Protein AF-A0A9P3PBW0-F1 (afdb_monomer)

Solvent-accessible surface area (backbone atoms only — not comparable to full-atom values): 7165 Å² total; per-residue (Å²): 115,58,67,66,55,51,49,57,53,52,76,69,56,64,91,83,45,61,68,57,53,51,57,49,44,46,74,71,41,95,65,64,71,90,65,72,52,76,68,51,55,61,53,50,49,53,50,44,19,49,75,74,48,80,30,18,45,98,83,71,45,74,63,82,80,50,73,66,56,50,51,51,51,50,50,50,53,50,53,35,51,52,49,52,50,51,53,54,50,50,48,44,76,76,36,52,67,55,54,55,50,52,39,47,53,50,50,24,61,76,66,75,45,85,84,76,78,81,82,127

Structure (mmCIF, N/CA/C/O backbone):
data_AF-A0A9P3PBW0-F1
#
_entry.id   AF-A0A9P3PBW0-F1
#
loop_
_atom_site.group_PDB
_atom_site.id
_atom_site.type_symbol
_atom_site.label_atom_id
_atom_site.label_alt_id
_atom_site.label_comp_id
_atom_site.label_asym_id
_atom_site.label_entity_id
_atom_site.label_seq_id
_atom_site.pdbx_PDB_ins_code
_atom_site.Cartn_x
_atom_site.Cartn_y
_atom_site.Cartn_z
_atom_site.occupancy
_atom_site.B_iso_or_equiv
_atom_site.auth_seq_id
_atom_site.auth_comp_id
_atom_site.auth_asym_id
_atom_site.auth_atom_id
_atom_site.pdbx_PDB_model_num
ATOM 1 N N . MET A 1 1 ? 8.828 3.992 -23.340 1.00 48.25 1 MET A N 1
ATOM 2 C CA . MET A 1 1 ? 7.461 4.596 -23.366 1.00 48.25 1 MET A CA 1
ATOM 3 C C . MET A 1 1 ? 6.611 4.308 -22.108 1.00 48.25 1 MET A C 1
ATOM 5 O O . MET A 1 1 ? 5.631 5.005 -21.879 1.00 48.25 1 MET A O 1
ATOM 9 N N . PHE A 1 2 ? 6.988 3.357 -21.237 1.00 53.03 2 PHE A N 1
ATOM 10 C CA . PHE A 1 2 ? 6.161 2.928 -20.092 1.00 53.03 2 PHE A CA 1
ATOM 11 C C . PHE A 1 2 ? 6.133 3.884 -18.891 1.00 53.03 2 PHE A C 1
ATOM 13 O O . PHE A 1 2 ? 5.096 4.048 -18.260 1.00 53.03 2 PHE A O 1
ATOM 20 N N . ARG A 1 3 ? 7.245 4.553 -18.566 1.00 48.75 3 ARG A N 1
ATO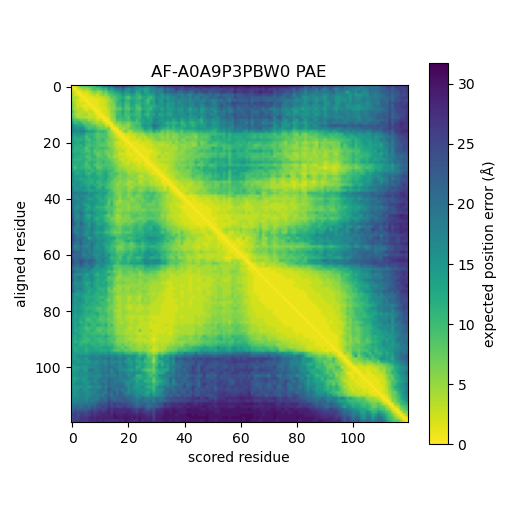M 21 C CA . ARG A 1 3 ? 7.370 5.333 -17.318 1.00 48.75 3 ARG A CA 1
ATOM 22 C C . ARG A 1 3 ? 6.393 6.514 -17.190 1.00 48.75 3 ARG A C 1
ATOM 24 O O . ARG A 1 3 ? 5.864 6.685 -16.097 1.00 48.75 3 ARG A 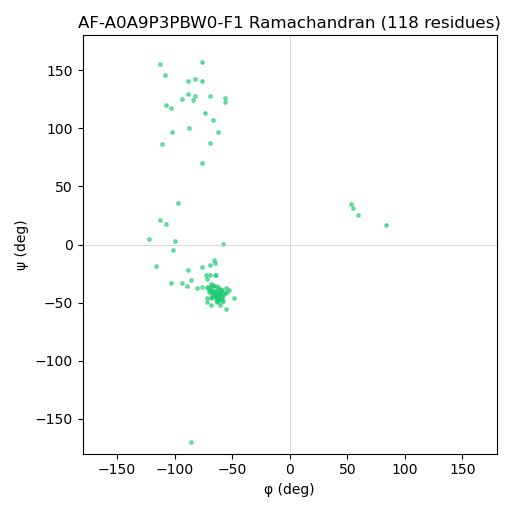O 1
ATOM 31 N N . PRO A 1 4 ? 6.129 7.325 -18.237 1.00 48.06 4 PRO A N 1
ATOM 32 C CA . PRO A 1 4 ? 5.172 8.431 -18.148 1.00 48.06 4 PRO A CA 1
ATOM 33 C C . PRO A 1 4 ? 3.727 7.946 -18.015 1.00 48.06 4 PRO A C 1
ATOM 35 O O . PRO A 1 4 ? 2.978 8.494 -17.215 1.00 48.06 4 PRO A O 1
ATOM 38 N N . ILE A 1 5 ? 3.355 6.890 -18.746 1.00 54.31 5 ILE A N 1
ATOM 39 C CA . ILE A 1 5 ? 2.012 6.295 -18.698 1.00 54.31 5 ILE A CA 1
ATOM 40 C C . ILE A 1 5 ? 1.783 5.639 -17.337 1.00 54.31 5 ILE A C 1
ATOM 42 O O . ILE A 1 5 ? 0.767 5.887 -16.699 1.00 54.31 5 ILE A O 1
ATOM 46 N N . ALA A 1 6 ? 2.763 4.879 -16.852 1.00 54.16 6 ALA A N 1
ATOM 47 C CA . ALA A 1 6 ? 2.718 4.226 -15.553 1.00 54.16 6 ALA A CA 1
ATOM 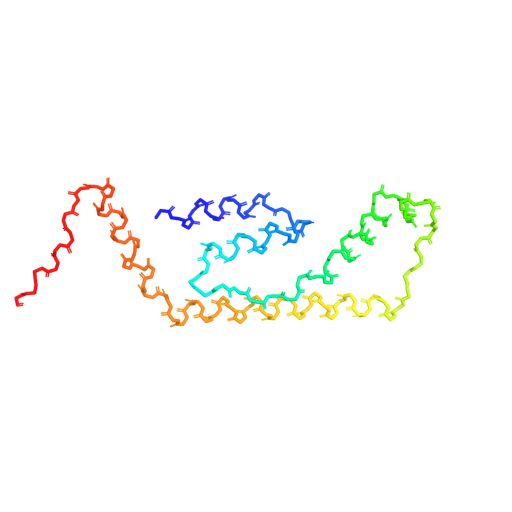48 C C . ALA A 1 6 ? 2.708 5.258 -14.406 1.00 54.16 6 ALA A C 1
ATOM 50 O O . ALA A 1 6 ? 1.898 5.149 -13.492 1.00 54.16 6 ALA A O 1
ATOM 51 N N . ARG A 1 7 ? 3.499 6.342 -14.503 1.00 50.44 7 ARG A N 1
ATOM 52 C CA . ARG A 1 7 ? 3.435 7.487 -13.571 1.00 50.44 7 ARG A CA 1
ATOM 53 C C . ARG A 1 7 ? 2.078 8.184 -13.580 1.00 50.44 7 ARG A C 1
ATOM 55 O O . ARG A 1 7 ? 1.579 8.489 -12.508 1.00 50.44 7 ARG A O 1
ATOM 62 N N . ASN A 1 8 ? 1.493 8.424 -14.752 1.00 51.78 8 ASN A N 1
ATOM 63 C CA . ASN A 1 8 ? 0.180 9.063 -14.889 1.00 51.78 8 ASN A CA 1
ATOM 64 C C . ASN A 1 8 ? -0.944 8.148 -14.364 1.00 51.78 8 ASN A C 1
ATOM 66 O O . ASN A 1 8 ? -1.895 8.602 -13.736 1.00 51.78 8 ASN A O 1
ATOM 70 N N . TYR A 1 9 ? -0.808 6.836 -14.554 1.00 59.41 9 TYR A N 1
ATOM 71 C CA . TYR A 1 9 ? -1.731 5.847 -14.005 1.00 59.41 9 TYR A CA 1
ATOM 72 C C . TYR A 1 9 ? -1.630 5.777 -12.471 1.00 59.41 9 TYR A C 1
ATOM 74 O O . TYR A 1 9 ? -2.650 5.875 -11.794 1.00 59.41 9 TYR A O 1
ATOM 82 N N . VAL A 1 10 ? -0.414 5.729 -11.910 1.00 53.47 10 VAL A N 1
ATOM 83 C CA . VAL A 1 10 ? -0.167 5.735 -10.453 1.00 53.47 10 VAL A CA 1
ATOM 84 C C . VAL A 1 10 ? -0.564 7.048 -9.796 1.00 53.47 10 VAL A C 1
ATOM 86 O O . VAL A 1 10 ? -1.158 7.025 -8.727 1.00 53.47 10 VAL A O 1
ATOM 89 N N . SER A 1 11 ? -0.302 8.198 -10.421 1.00 50.50 11 SER A N 1
ATOM 90 C CA . SER A 1 11 ? -0.683 9.499 -9.855 1.00 50.50 11 SER A CA 1
ATOM 91 C C . SER A 1 11 ? -2.199 9.676 -9.748 1.00 50.50 11 SER A C 1
ATOM 93 O O . SER A 1 11 ? -2.665 10.582 -9.064 1.00 50.50 11 SER A O 1
ATOM 95 N N . ARG A 1 12 ? -2.972 8.830 -10.440 1.00 54.06 12 ARG A N 1
ATOM 96 C CA . ARG A 1 12 ? -4.438 8.777 -10.386 1.00 54.06 12 ARG A CA 1
ATOM 97 C C . ARG A 1 12 ? -4.950 7.630 -9.510 1.00 54.06 12 ARG A C 1
ATOM 99 O O . ARG A 1 12 ? -6.158 7.531 -9.305 1.00 54.06 12 ARG A O 1
ATOM 106 N N . MET A 1 13 ? -4.063 6.778 -8.990 1.00 59.78 13 MET A N 1
ATOM 107 C CA . MET A 1 13 ? -4.424 5.732 -8.042 1.00 59.78 13 MET A CA 1
ATOM 108 C C . MET A 1 13 ? -4.510 6.294 -6.637 1.00 59.78 13 MET A C 1
ATOM 110 O O . MET A 1 13 ? -3.572 6.882 -6.106 1.00 59.78 13 MET A O 1
ATOM 114 N N . THR A 1 14 ? -5.635 6.032 -5.998 1.00 56.59 14 THR A N 1
ATOM 115 C CA . THR A 1 14 ? -5.767 6.207 -4.566 1.00 56.59 14 THR A CA 1
ATOM 116 C C . THR A 1 14 ? -5.350 4.920 -3.852 1.00 56.59 14 THR A C 1
ATOM 118 O O . THR A 1 14 ? -5.669 3.815 -4.295 1.00 56.59 14 THR A O 1
ATOM 121 N N . PHE A 1 15 ? -4.655 5.048 -2.715 1.00 55.12 15 PHE A N 1
ATOM 122 C CA . PHE A 1 15 ? -4.162 3.938 -1.872 1.00 55.12 15 PHE A CA 1
ATOM 123 C C . PHE A 1 15 ? -5.259 2.980 -1.353 1.00 55.12 15 PHE A C 1
ATOM 125 O O . PHE A 1 15 ? -4.975 2.037 -0.622 1.00 55.12 15 PHE A O 1
ATOM 132 N N . HIS A 1 16 ? -6.521 3.216 -1.710 1.00 56.06 16 HIS A N 1
ATOM 133 C CA . HIS A 1 16 ? -7.691 2.492 -1.227 1.00 56.06 16 HIS A CA 1
ATOM 134 C C . HIS A 1 16 ? -7.844 1.105 -1.867 1.00 56.06 16 HIS A C 1
ATOM 136 O O . HIS A 1 16 ? -8.547 0.263 -1.319 1.00 56.06 16 HIS A O 1
ATOM 142 N N . ASN A 1 17 ? -7.204 0.844 -3.014 1.00 66.31 17 ASN A N 1
ATOM 143 C CA . ASN A 1 17 ? -7.329 -0.439 -3.702 1.00 66.31 17 ASN A CA 1
ATOM 144 C C . ASN A 1 17 ? -6.025 -1.241 -3.653 1.00 66.31 17 ASN A C 1
ATOM 146 O O . ASN A 1 17 ? -5.199 -1.213 -4.564 1.00 66.31 17 ASN A O 1
ATOM 150 N N . VAL A 1 18 ? -5.886 -1.998 -2.568 1.00 67.00 18 VAL A N 1
ATOM 151 C CA . VAL A 1 18 ? -4.767 -2.908 -2.297 1.00 67.00 18 VAL A CA 1
ATOM 152 C C . VAL A 1 18 ? -4.514 -3.885 -3.458 1.00 67.00 18 VAL A C 1
ATOM 154 O O . VAL A 1 18 ? -3.363 -4.109 -3.827 1.00 67.00 18 VAL A O 1
ATOM 157 N N . LYS A 1 19 ? -5.573 -4.406 -4.099 1.00 67.56 19 LYS A N 1
ATOM 158 C CA . LYS A 1 19 ? -5.454 -5.310 -5.263 1.00 67.56 19 LYS A CA 1
ATOM 159 C C . LYS A 1 19 ? -4.871 -4.605 -6.484 1.00 67.56 19 LYS A C 1
ATOM 161 O O . LYS A 1 19 ? -4.150 -5.205 -7.276 1.00 67.56 19 LYS A O 1
ATOM 166 N N . THR A 1 20 ? -5.196 -3.329 -6.651 1.00 68.81 20 THR A N 1
ATOM 167 C CA . THR A 1 20 ? -4.680 -2.520 -7.753 1.00 68.81 20 THR A CA 1
ATOM 168 C C . THR A 1 20 ? -3.197 -2.204 -7.567 1.00 68.81 20 THR A C 1
ATOM 170 O O . THR A 1 20 ? -2.456 -2.243 -8.546 1.00 68.81 20 THR A O 1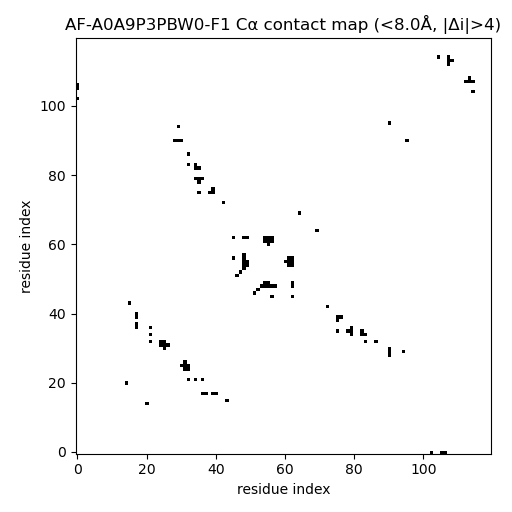
ATOM 173 N N . ILE A 1 21 ? -2.754 -1.961 -6.329 1.00 71.19 21 ILE A N 1
ATOM 174 C CA . IL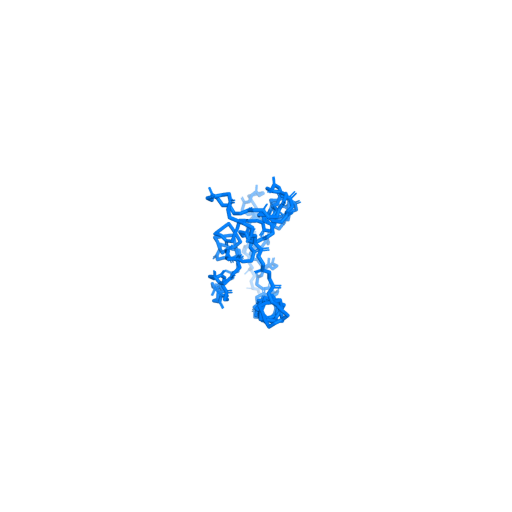E A 1 21 ? -1.333 -1.778 -6.000 1.00 71.19 21 ILE A CA 1
ATOM 175 C C . ILE A 1 21 ? -0.546 -3.041 -6.370 1.00 71.19 21 ILE A C 1
ATOM 177 O O . ILE A 1 21 ? 0.418 -2.950 -7.126 1.00 71.19 21 ILE A O 1
ATOM 181 N N . GLU A 1 22 ? -0.991 -4.214 -5.913 1.00 72.44 22 GLU A N 1
ATOM 182 C CA . GLU A 1 22 ? -0.345 -5.497 -6.228 1.00 72.44 22 GLU A CA 1
ATOM 183 C C . GLU A 1 22 ? -0.235 -5.709 -7.738 1.00 72.44 22 GLU A C 1
ATOM 185 O O . GLU A 1 22 ? 0.858 -5.836 -8.284 1.00 72.44 22 GLU A O 1
ATOM 190 N N . ARG A 1 23 ? -1.373 -5.640 -8.436 1.00 70.94 23 ARG A N 1
ATOM 191 C CA . ARG A 1 23 ? -1.444 -5.888 -9.876 1.00 70.94 23 ARG A CA 1
ATOM 192 C C . ARG A 1 23 ? -0.564 -4.933 -10.678 1.00 70.94 23 ARG A C 1
ATOM 194 O O . ARG A 1 23 ? 0.038 -5.350 -11.664 1.00 70.94 23 ARG A O 1
ATOM 201 N N . TYR A 1 24 ? -0.505 -3.663 -10.285 1.00 71.69 24 TYR A N 1
ATOM 202 C CA . TYR A 1 24 ? 0.329 -2.680 -10.961 1.00 71.69 24 TYR A CA 1
ATOM 203 C C . TYR A 1 24 ? 1.818 -2.973 -10.754 1.00 71.69 24 TYR A C 1
ATOM 205 O O . TYR A 1 24 ? 2.562 -3.062 -11.729 1.00 71.69 24 TYR A O 1
ATOM 213 N N . TYR A 1 25 ? 2.266 -3.154 -9.510 1.00 71.44 25 TYR A N 1
ATOM 214 C CA . TYR A 1 25 ? 3.692 -3.339 -9.246 1.00 71.44 25 TYR A CA 1
ATOM 215 C C . TYR A 1 25 ? 4.210 -4.702 -9.715 1.00 71.44 25 TYR A C 1
ATOM 217 O O . TYR A 1 25 ? 5.343 -4.767 -10.181 1.00 71.44 25 TYR A O 1
ATOM 225 N N . SER A 1 26 ? 3.380 -5.749 -9.724 1.00 72.62 26 SER A N 1
ATOM 226 C CA . SER A 1 26 ? 3.718 -7.023 -10.376 1.00 72.62 26 SER A CA 1
ATOM 227 C C . SER A 1 26 ? 3.875 -6.910 -11.894 1.00 72.62 26 SER A C 1
ATOM 229 O O . SER A 1 26 ? 4.574 -7.725 -12.481 1.00 72.62 26 SER A O 1
ATOM 231 N N . ALA A 1 27 ? 3.227 -5.934 -12.538 1.00 69.31 27 ALA A N 1
ATOM 232 C CA . ALA A 1 27 ? 3.345 -5.715 -13.980 1.00 69.31 27 ALA A CA 1
ATOM 233 C C . ALA A 1 27 ? 4.506 -4.781 -14.358 1.00 69.31 27 ALA A C 1
ATOM 235 O O . ALA A 1 27 ? 4.940 -4.782 -15.506 1.00 69.31 27 ALA A O 1
ATOM 236 N N . VAL A 1 28 ? 4.967 -3.942 -13.425 1.00 68.69 28 VAL A N 1
ATOM 237 C CA . VAL A 1 28 ? 5.978 -2.910 -13.699 1.00 68.69 28 VAL A CA 1
ATOM 238 C C . VAL A 1 28 ? 7.363 -3.299 -13.196 1.00 68.69 28 VAL A C 1
ATOM 240 O O . VAL A 1 28 ? 8.339 -2.894 -13.821 1.00 68.69 28 VAL A O 1
ATOM 243 N N . LEU A 1 29 ? 7.479 -4.037 -12.091 1.00 74.75 29 LEU A N 1
ATOM 244 C CA . LEU A 1 29 ? 8.769 -4.503 -11.578 1.00 74.75 29 LEU A CA 1
ATOM 245 C C . LEU A 1 29 ? 9.221 -5.765 -12.317 1.00 74.75 29 LEU A C 1
ATOM 247 O O . LEU A 1 29 ? 8.398 -6.624 -12.624 1.00 74.75 29 LEU A O 1
ATOM 251 N N . HIS A 1 30 ? 10.526 -5.882 -12.572 1.00 79.69 30 HIS A N 1
ATOM 252 C CA . HIS A 1 30 ? 11.095 -7.077 -13.207 1.00 79.69 30 HIS A CA 1
ATOM 253 C C . HIS A 1 30 ? 10.971 -8.299 -12.297 1.00 79.69 30 HIS A C 1
ATOM 255 O O . HIS A 1 30 ? 10.714 -9.408 -12.762 1.00 79.69 30 HIS A O 1
ATOM 261 N N . THR A 1 31 ? 11.108 -8.083 -10.990 1.00 77.75 31 THR A N 1
ATOM 262 C CA . THR A 1 31 ? 10.836 -9.098 -9.975 1.00 77.75 31 THR A CA 1
ATOM 263 C C . THR A 1 31 ? 9.481 -8.802 -9.335 1.00 77.75 31 THR A C 1
ATOM 265 O O . THR A 1 31 ? 9.340 -7.754 -8.694 1.00 77.75 31 THR A O 1
ATOM 268 N N . PRO A 1 32 ? 8.485 -9.700 -9.455 1.00 75.81 32 PRO A N 1
ATOM 269 C CA . PRO A 1 32 ? 7.199 -9.524 -8.795 1.00 75.81 32 PRO A CA 1
ATOM 270 C C . PRO A 1 32 ? 7.383 -9.357 -7.278 1.00 75.81 32 PRO A C 1
ATOM 272 O O . PRO A 1 32 ? 7.968 -10.231 -6.631 1.00 75.81 32 PRO A O 1
ATOM 275 N N . PRO A 1 33 ? 6.909 -8.249 -6.684 1.00 75.75 33 PRO A N 1
ATOM 276 C CA . PRO A 1 33 ? 7.114 -7.990 -5.269 1.00 75.75 33 PRO A CA 1
ATOM 277 C C . PRO A 1 33 ? 6.186 -8.851 -4.405 1.00 75.75 33 PRO A C 1
ATOM 279 O O . PRO A 1 33 ? 5.003 -9.001 -4.705 1.00 75.75 33 PRO A O 1
ATOM 282 N N . ILE A 1 34 ? 6.699 -9.353 -3.280 1.00 81.56 34 ILE A N 1
ATOM 283 C CA . ILE A 1 34 ? 5.894 -10.023 -2.250 1.00 81.56 34 ILE A CA 1
ATOM 284 C C . ILE A 1 34 ? 5.690 -9.037 -1.101 1.00 81.56 34 ILE A C 1
ATOM 286 O O . ILE A 1 34 ? 6.561 -8.870 -0.248 1.00 81.56 34 ILE A O 1
ATOM 290 N N . TRP A 1 35 ? 4.548 -8.353 -1.089 1.00 85.00 35 TRP A N 1
ATOM 291 C CA . TRP A 1 35 ? 4.235 -7.333 -0.086 1.00 85.00 35 TRP A CA 1
ATOM 292 C C . TRP A 1 35 ? 3.164 -7.805 0.909 1.00 85.00 35 TRP A C 1
ATOM 294 O O . TRP A 1 35 ? 2.228 -8.512 0.523 1.00 85.00 35 TRP A O 1
ATOM 304 N N . PRO A 1 36 ? 3.240 -7.397 2.192 1.00 81.06 36 PRO A N 1
ATOM 305 C CA . PRO A 1 36 ? 2.252 -7.748 3.210 1.00 81.06 36 PRO A CA 1
ATOM 306 C C . PRO A 1 36 ? 0.974 -6.909 3.038 1.00 81.06 36 PRO A C 1
ATOM 308 O O . PRO A 1 36 ? 0.665 -6.027 3.832 1.00 81.06 36 PRO A O 1
ATOM 311 N N . LEU A 1 37 ? 0.220 -7.183 1.975 1.00 77.94 37 LEU A N 1
ATOM 312 C CA . LEU A 1 37 ? -0.922 -6.374 1.543 1.00 77.94 37 LEU A CA 1
ATOM 313 C C . LEU A 1 37 ? -2.238 -6.738 2.240 1.00 77.94 37 LEU A C 1
ATOM 315 O O . LEU A 1 37 ? -3.075 -5.868 2.475 1.00 77.94 37 LEU A O 1
ATOM 319 N N . LYS A 1 38 ? -2.417 -8.010 2.624 1.00 77.44 38 LYS A N 1
ATOM 320 C CA . LYS A 1 38 ? -3.638 -8.497 3.300 1.00 77.44 38 LYS A CA 1
ATOM 321 C C . LYS A 1 38 ? -4.078 -7.621 4.484 1.00 77.44 38 LYS A C 1
ATOM 323 O O . LYS A 1 38 ? -5.259 -7.284 4.537 1.00 77.44 38 LYS A O 1
ATOM 328 N N . PRO A 1 39 ? -3.189 -7.198 5.401 1.00 74.88 39 PRO A N 1
ATOM 329 C CA . PRO A 1 39 ? -3.595 -6.424 6.569 1.00 74.88 39 PRO A CA 1
ATOM 330 C C . PRO A 1 39 ? -4.079 -5.001 6.258 1.00 74.88 39 PRO A C 1
ATOM 332 O O . PRO A 1 39 ? -4.746 -4.400 7.093 1.00 74.88 39 PRO A O 1
ATOM 335 N N . LEU A 1 40 ? -3.772 -4.461 5.075 1.00 76.25 40 LEU A N 1
ATOM 336 C CA . LEU A 1 40 ? -4.182 -3.109 4.683 1.00 76.25 40 LEU A CA 1
ATOM 337 C C . LEU A 1 40 ? -5.675 -3.013 4.381 1.00 76.25 40 LEU A C 1
ATOM 339 O O . LEU A 1 40 ? -6.242 -1.938 4.533 1.00 76.25 40 LEU A O 1
ATOM 343 N N . SER A 1 41 ? -6.308 -4.121 3.981 1.00 75.06 41 SER A N 1
ATOM 344 C CA . SER A 1 41 ? -7.761 -4.175 3.766 1.00 75.06 41 SER A CA 1
ATOM 345 C C . SER A 1 41 ? -8.522 -3.813 5.044 1.00 75.06 41 SER A C 1
ATOM 347 O O . SER A 1 41 ? -9.309 -2.879 5.041 1.00 75.06 41 SER A O 1
ATOM 349 N N . ILE A 1 42 ? -8.147 -4.428 6.167 1.00 79.94 42 ILE A N 1
ATOM 350 C CA . ILE A 1 42 ? -8.736 -4.168 7.488 1.00 79.94 42 ILE A CA 1
ATOM 351 C C . ILE A 1 42 ? -8.546 -2.702 7.908 1.00 79.94 42 ILE A C 1
ATOM 353 O O . ILE A 1 42 ? -9.454 -2.082 8.453 1.00 79.94 42 ILE A O 1
ATOM 357 N N . ILE A 1 43 ? -7.369 -2.123 7.644 1.00 82.44 43 ILE A N 1
ATOM 358 C CA . ILE A 1 43 ? -7.085 -0.713 7.958 1.00 82.44 43 ILE A CA 1
ATOM 359 C C . ILE A 1 43 ? -7.921 0.221 7.068 1.00 82.44 43 ILE A C 1
ATOM 361 O O . ILE A 1 43 ? -8.412 1.248 7.539 1.00 82.44 43 ILE A O 1
ATOM 365 N N . ALA A 1 44 ? -8.096 -0.129 5.791 1.00 80.50 44 ALA A N 1
ATOM 366 C CA . ALA A 1 44 ? -8.934 0.620 4.863 1.00 80.50 44 ALA A CA 1
ATOM 367 C C . ALA A 1 44 ? -10.410 0.590 5.285 1.00 80.50 44 ALA A C 1
ATOM 369 O O . ALA A 1 44 ? -11.058 1.637 5.239 1.00 80.50 44 ALA A O 1
ATOM 370 N N . ASP A 1 45 ? -10.897 -0.553 5.768 1.00 81.44 45 ASP A N 1
ATOM 371 C CA . ASP A 1 45 ? -12.251 -0.701 6.305 1.00 81.44 45 ASP A CA 1
ATOM 372 C C . ASP A 1 45 ? -12.439 0.183 7.544 1.00 81.44 45 ASP A C 1
ATOM 374 O O . ASP A 1 45 ? -13.361 0.991 7.591 1.00 81.44 45 ASP A O 1
ATOM 378 N N . TRP A 1 46 ? -11.496 0.157 8.496 1.00 85.06 46 TRP A N 1
ATOM 379 C CA . TRP A 1 46 ? -11.563 1.014 9.690 1.00 85.06 46 TRP A CA 1
ATOM 380 C C . TRP A 1 46 ? -11.542 2.502 9.347 1.00 85.06 46 TRP A C 1
ATOM 382 O O . TRP A 1 46 ? -12.287 3.283 9.936 1.00 85.06 46 TRP A O 1
ATOM 392 N N . ARG A 1 47 ? -10.708 2.916 8.383 1.00 82.94 47 ARG A N 1
ATOM 393 C CA . ARG A 1 47 ? -10.729 4.292 7.872 1.00 82.94 47 ARG A CA 1
ATOM 394 C C . ARG A 1 47 ? -12.107 4.623 7.303 1.00 82.94 47 ARG A C 1
ATOM 396 O O . ARG A 1 47 ? -12.600 5.719 7.543 1.00 82.94 47 ARG A O 1
ATOM 403 N N . ASN A 1 48 ? -12.693 3.725 6.518 1.00 82.88 48 ASN A N 1
ATOM 404 C CA . ASN A 1 48 ? -13.981 3.958 5.878 1.00 82.88 48 ASN A CA 1
ATOM 405 C C . ASN A 1 48 ? -15.100 4.121 6.916 1.00 82.88 48 ASN A C 1
ATOM 407 O O . ASN A 1 48 ? -15.867 5.078 6.844 1.00 82.88 48 ASN A O 1
ATOM 411 N N . ASP A 1 49 ? -15.112 3.259 7.927 1.00 84.31 49 ASP A N 1
ATOM 412 C CA . ASP A 1 49 ? -16.053 3.322 9.043 1.00 84.31 49 ASP A CA 1
ATOM 413 C C . ASP A 1 49 ? -15.918 4.647 9.813 1.00 84.31 49 ASP A C 1
ATOM 415 O O . ASP A 1 49 ? -16.894 5.362 10.043 1.00 84.31 49 ASP A O 1
ATOM 419 N N . LEU A 1 50 ? -14.687 5.053 10.133 1.00 82.31 50 LEU A N 1
ATOM 420 C CA . LEU A 1 50 ? -14.422 6.285 10.880 1.00 82.31 50 LEU A CA 1
ATOM 421 C C . LEU A 1 50 ? -14.696 7.570 10.087 1.00 82.31 50 LEU A C 1
ATOM 423 O O . LEU A 1 50 ? -15.203 8.536 10.649 1.00 82.31 50 LEU A O 1
ATOM 427 N N . VAL A 1 51 ? -14.338 7.608 8.802 1.00 82.44 51 VAL A N 1
ATOM 428 C CA . VAL A 1 51 ? -14.361 8.839 7.990 1.00 82.44 51 VAL A CA 1
ATOM 429 C C . VAL A 1 51 ? -15.669 9.002 7.222 1.00 82.44 51 VAL A C 1
ATOM 431 O O . VAL A 1 51 ? -16.105 10.126 6.986 1.00 82.44 51 VAL A O 1
ATOM 434 N N . HIS A 1 52 ? -16.285 7.898 6.802 1.00 81.81 52 HIS A N 1
ATOM 435 C CA . HIS A 1 52 ? -17.421 7.917 5.881 1.00 81.81 52 HIS A CA 1
ATOM 436 C C . HIS A 1 52 ? -18.712 7.366 6.496 1.00 81.81 52 HIS A C 1
ATOM 438 O O . HIS A 1 52 ? -19.786 7.690 5.997 1.00 81.81 52 HIS A O 1
ATOM 444 N N . ARG A 1 53 ? -18.633 6.604 7.596 1.00 79.38 53 ARG A N 1
ATOM 445 C CA . ARG A 1 53 ? -19.802 6.101 8.340 1.00 79.38 53 ARG A CA 1
ATOM 446 C C . ARG A 1 53 ? -19.933 6.713 9.741 1.00 79.38 53 ARG A C 1
ATOM 448 O O . ARG A 1 53 ? -20.583 6.142 10.601 1.00 79.38 53 ARG A O 1
ATOM 455 N N . ASN A 1 54 ? -19.324 7.871 10.009 1.00 85.50 54 ASN A N 1
ATOM 456 C CA . ASN A 1 54 ? -19.390 8.544 11.319 1.00 85.50 54 ASN A CA 1
ATOM 457 C C . ASN A 1 54 ? -18.954 7.666 12.512 1.00 85.50 54 ASN A C 1
ATOM 459 O O . ASN A 1 54 ? -19.454 7.827 13.624 1.00 85.50 54 ASN A O 1
ATOM 463 N N . GLY A 1 55 ? -18.018 6.740 12.295 1.00 82.06 55 GLY A N 1
ATOM 464 C CA . GLY A 1 55 ? -17.492 5.874 13.346 1.00 82.06 55 GLY A CA 1
ATOM 465 C C . GLY A 1 55 ? -18.322 4.629 13.641 1.00 82.06 55 GLY A C 1
ATOM 466 O O . GLY A 1 55 ? -18.101 4.018 14.685 1.00 82.06 55 GLY A O 1
ATOM 467 N N . VAL A 1 56 ? -19.230 4.225 12.749 1.00 86.00 56 VAL A N 1
ATOM 468 C CA . VAL A 1 56 ? -19.905 2.917 12.818 1.00 86.00 56 VAL A CA 1
ATOM 469 C C . VAL A 1 56 ? -19.483 2.019 11.659 1.00 86.00 56 VAL A C 1
ATOM 471 O O . VAL A 1 56 ? -19.033 2.507 10.625 1.00 86.00 56 VAL A O 1
ATOM 474 N N . ASP A 1 57 ? -19.580 0.705 11.834 1.00 84.88 57 ASP A N 1
ATOM 475 C CA . ASP A 1 57 ? -19.271 -0.252 10.772 1.00 84.88 57 ASP A CA 1
ATOM 476 C C . ASP A 1 57 ? -20.458 -0.534 9.840 1.00 84.88 57 ASP A C 1
ATOM 478 O O . ASP A 1 57 ? -21.467 0.170 9.837 1.00 84.88 57 ASP A O 1
ATOM 482 N N . GLU A 1 58 ? -20.325 -1.544 8.979 1.00 83.94 58 GLU A N 1
ATOM 483 C CA . GLU A 1 58 ? -21.366 -1.906 8.014 1.00 83.94 58 GLU A CA 1
ATOM 484 C C . GLU A 1 58 ? -22.673 -2.430 8.618 1.00 83.94 58 GLU A C 1
ATOM 486 O O . GLU A 1 58 ? -23.679 -2.467 7.913 1.00 83.94 58 GLU A O 1
ATOM 491 N N . HIS A 1 59 ? -22.667 -2.771 9.907 1.00 88.19 59 HIS A N 1
ATOM 492 C CA . HIS A 1 59 ? -23.825 -3.244 10.659 1.00 88.19 59 HIS A CA 1
ATOM 493 C C . HIS A 1 59 ? -24.335 -2.185 11.655 1.00 88.19 59 HIS A C 1
ATOM 495 O O . HIS A 1 59 ? -25.050 -2.531 12.595 1.00 88.19 59 HIS A O 1
ATOM 501 N N . ASP A 1 60 ? -23.943 -0.916 11.476 1.00 84.56 60 ASP A N 1
ATOM 502 C CA . ASP A 1 60 ? -24.240 0.211 12.371 1.00 84.56 60 ASP A CA 1
ATOM 503 C C . ASP A 1 60 ? -23.715 0.026 13.810 1.00 84.56 60 ASP A C 1
ATOM 505 O O . ASP A 1 60 ? -24.213 0.632 14.764 1.00 84.56 60 ASP A O 1
ATOM 509 N N . VAL A 1 61 ? -22.666 -0.785 13.991 1.00 87.06 61 VAL A N 1
ATOM 510 C CA . VAL A 1 61 ? -22.030 -0.979 15.300 1.00 87.06 61 VAL A CA 1
ATOM 511 C C . VAL A 1 61 ? -20.930 0.068 15.505 1.00 87.06 61 VAL A C 1
ATOM 513 O O . VAL A 1 61 ? -20.055 0.203 14.645 1.00 87.06 61 VAL A O 1
ATOM 516 N N . PRO A 1 62 ? -20.908 0.798 16.641 1.00 87.38 62 PRO A N 1
ATOM 517 C CA . PRO A 1 62 ? -19.843 1.747 16.944 1.00 87.38 62 PRO A CA 1
ATOM 518 C C . PRO A 1 62 ? -18.463 1.092 16.915 1.00 87.38 62 PRO A C 1
ATOM 520 O O . PRO A 1 62 ? -18.192 0.115 17.620 1.00 87.38 62 PRO A O 1
ATOM 523 N N . ARG A 1 63 ? -17.558 1.664 16.125 1.00 84.69 63 ARG A N 1
ATOM 524 C CA . ARG A 1 63 ? -16.201 1.160 15.964 1.00 84.69 63 ARG A CA 1
ATOM 525 C C . ARG A 1 63 ? -15.282 1.748 17.028 1.00 84.69 63 ARG A C 1
ATOM 527 O O . ARG A 1 63 ? -14.787 2.866 16.907 1.00 84.69 63 ARG A O 1
ATOM 534 N N . GLY A 1 64 ? -15.014 0.961 18.067 1.00 82.44 64 GLY A N 1
ATOM 535 C CA . GLY A 1 64 ? -13.954 1.241 19.034 1.00 82.44 64 GLY A CA 1
ATOM 536 C C . GLY A 1 64 ? -12.600 0.735 18.533 1.00 82.44 64 GLY A C 1
ATOM 537 O O . GLY A 1 64 ? -12.459 -0.452 18.247 1.00 82.44 64 GLY A O 1
ATOM 538 N N . ILE A 1 65 ? -11.598 1.615 18.452 1.00 84.19 65 ILE A N 1
ATOM 539 C CA . ILE A 1 65 ? -10.205 1.233 18.171 1.00 84.19 65 ILE A CA 1
ATOM 540 C C . ILE A 1 65 ? -9.388 1.382 19.451 1.00 84.19 65 ILE A C 1
ATOM 542 O O . ILE A 1 65 ? -9.277 2.474 20.006 1.00 84.19 65 ILE A O 1
ATOM 546 N N . SER A 1 66 ? -8.791 0.287 19.916 1.00 88.25 66 SER A N 1
ATOM 547 C CA . SER A 1 66 ? -7.869 0.315 21.050 1.00 88.25 66 SER A CA 1
ATOM 548 C C . SER A 1 66 ? -6.497 0.866 20.649 1.00 88.25 66 SER A C 1
ATOM 550 O O . SER A 1 66 ? -6.078 0.777 19.493 1.00 88.25 66 SER A O 1
ATOM 552 N N . ALA A 1 67 ? -5.737 1.374 21.623 1.00 88.81 67 ALA A N 1
ATOM 553 C CA . ALA A 1 67 ? -4.364 1.832 21.389 1.00 88.81 67 ALA A CA 1
ATOM 554 C C . ALA A 1 67 ? -3.475 0.734 20.771 1.00 88.81 67 ALA A C 1
ATOM 556 O O . ALA A 1 67 ? -2.675 1.008 19.880 1.00 88.81 67 ALA A O 1
ATOM 557 N N . GLN A 1 68 ? -3.664 -0.524 21.181 1.00 89.56 68 GLN A N 1
ATOM 558 C CA . GLN A 1 68 ? -2.931 -1.663 20.627 1.00 89.56 68 GLN A CA 1
ATOM 559 C C . GLN A 1 68 ? -3.313 -1.940 19.166 1.00 89.56 68 GLN A C 1
ATOM 561 O O . GLN A 1 68 ? -2.450 -2.238 18.342 1.00 89.56 68 GLN A O 1
ATOM 566 N N . GLN A 1 69 ? -4.598 -1.826 18.817 1.00 86.06 69 GLN A N 1
ATOM 567 C CA . GLN A 1 69 ? -5.054 -1.967 17.432 1.00 86.06 69 GLN A CA 1
ATOM 568 C C . GLN A 1 69 ? -4.476 -0.867 16.539 1.00 86.06 69 GLN A C 1
ATOM 570 O O . GLN A 1 69 ? -4.015 -1.166 15.437 1.00 86.06 69 GLN A O 1
ATOM 575 N N . LEU A 1 70 ? -4.429 0.375 17.031 1.00 85.75 70 LEU A N 1
ATOM 576 C CA . LEU A 1 70 ? -3.795 1.489 16.328 1.00 85.75 70 LEU A CA 1
ATOM 577 C C . LEU A 1 70 ? -2.291 1.250 16.131 1.00 85.75 70 LEU A C 1
ATOM 579 O O . LEU A 1 70 ? -1.793 1.385 15.017 1.00 85.75 70 LEU A O 1
ATOM 583 N N . GLN A 1 71 ? -1.576 0.842 17.182 1.00 88.69 71 GLN A N 1
ATOM 584 C CA . GLN A 1 71 ? -0.145 0.538 17.102 1.00 88.69 71 GLN A CA 1
ATOM 585 C C . GLN A 1 71 ? 0.140 -0.575 16.085 1.00 88.69 71 GLN A C 1
ATOM 587 O O . GLN A 1 71 ? 1.026 -0.439 15.243 1.00 88.69 71 GLN A O 1
ATOM 592 N N . ASN A 1 72 ? -0.653 -1.647 16.109 1.00 89.50 72 ASN A N 1
ATOM 593 C CA . ASN A 1 72 ? -0.534 -2.743 15.153 1.00 89.50 72 ASN A CA 1
ATOM 594 C C . ASN A 1 72 ? -0.813 -2.289 13.715 1.00 89.50 72 ASN A C 1
ATOM 596 O O . ASN A 1 72 ? -0.145 -2.748 12.789 1.00 89.50 72 ASN A O 1
ATOM 600 N N . ALA A 1 73 ? -1.793 -1.407 13.509 1.00 85.81 73 ALA A N 1
ATOM 601 C CA . ALA A 1 73 ? -2.088 -0.852 12.192 1.00 85.81 73 ALA A CA 1
ATOM 602 C C . ALA A 1 73 ? -0.912 -0.015 11.665 1.00 85.81 73 ALA A C 1
ATOM 604 O O . ALA A 1 73 ? -0.483 -0.217 10.530 1.00 85.81 73 ALA A O 1
ATOM 605 N N . LEU A 1 74 ? -0.346 0.857 12.505 1.00 86.88 74 LEU A N 1
ATOM 606 C CA . LEU A 1 74 ? 0.828 1.660 12.159 1.00 86.88 74 LEU A CA 1
ATOM 607 C C . LEU A 1 74 ? 2.029 0.780 11.808 1.00 86.88 74 LEU A C 1
ATOM 609 O O . LEU A 1 74 ? 2.650 0.998 10.772 1.00 86.88 74 LEU A O 1
ATOM 613 N N . GLN A 1 75 ? 2.310 -0.253 12.607 1.00 89.81 75 GLN A N 1
ATOM 614 C CA . GLN A 1 75 ? 3.410 -1.176 12.328 1.00 89.81 75 GLN A CA 1
ATOM 615 C C . GLN A 1 75 ? 3.242 -1.866 10.969 1.00 89.81 75 GLN A C 1
ATOM 617 O O . GLN A 1 75 ? 4.176 -1.903 10.179 1.00 89.81 75 GLN A O 1
ATOM 622 N N . ARG A 1 76 ? 2.033 -2.340 10.646 1.00 86.75 76 ARG A N 1
ATOM 623 C CA . ARG A 1 76 ? 1.747 -3.002 9.360 1.00 86.75 76 ARG A CA 1
ATOM 624 C C . ARG A 1 76 ? 1.926 -2.067 8.162 1.00 86.75 76 ARG A C 1
ATOM 626 O O . ARG A 1 76 ? 2.367 -2.513 7.106 1.00 86.75 76 ARG A O 1
ATOM 633 N N . VAL A 1 77 ? 1.582 -0.786 8.313 1.00 84.38 77 VAL A N 1
ATOM 634 C CA . VAL A 1 77 ? 1.836 0.232 7.281 1.00 84.38 77 VAL A CA 1
ATOM 635 C C . VAL A 1 77 ? 3.338 0.473 7.127 1.00 84.38 77 VAL A C 1
ATOM 637 O O . VAL A 1 77 ? 3.826 0.513 6.000 1.00 84.38 77 VAL A O 1
ATOM 640 N N . SER A 1 78 ? 4.080 0.570 8.231 1.00 87.19 78 SER A N 1
ATOM 641 C CA . SER A 1 78 ? 5.540 0.705 8.201 1.00 87.19 78 SER A CA 1
ATOM 642 C C . SER A 1 78 ? 6.215 -0.488 7.520 1.00 87.19 78 SER A C 1
ATOM 644 O O . SER A 1 78 ? 7.052 -0.291 6.642 1.00 87.19 78 SER A O 1
ATOM 646 N N . ASP A 1 79 ? 5.803 -1.716 7.846 1.00 89.00 79 ASP A N 1
ATOM 647 C CA . ASP A 1 79 ? 6.344 -2.944 7.249 1.00 89.00 79 ASP A CA 1
ATOM 648 C C . ASP A 1 79 ? 6.112 -2.987 5.730 1.00 89.00 79 ASP A C 1
ATOM 650 O O . ASP A 1 79 ? 6.983 -3.414 4.971 1.00 89.00 79 ASP A O 1
ATOM 654 N N . LEU A 1 80 ? 4.948 -2.513 5.266 1.00 86.12 80 LEU A N 1
ATOM 655 C CA . LEU A 1 80 ? 4.667 -2.380 3.838 1.00 86.12 80 LEU A CA 1
ATOM 656 C C . LEU A 1 80 ? 5.612 -1.380 3.168 1.00 86.12 80 LEU A C 1
ATOM 658 O O . LEU A 1 80 ? 6.147 -1.678 2.101 1.00 86.12 80 LEU A O 1
ATOM 662 N N . ILE A 1 81 ? 5.773 -0.191 3.755 1.00 84.88 81 ILE A N 1
ATOM 663 C CA . ILE A 1 81 ? 6.625 0.868 3.197 1.00 84.88 81 ILE A CA 1
ATOM 664 C C . ILE A 1 81 ? 8.062 0.363 3.078 1.00 84.88 81 ILE A C 1
ATOM 666 O O . ILE A 1 81 ? 8.683 0.538 2.032 1.00 84.88 81 ILE A O 1
ATOM 670 N N . GLU A 1 82 ? 8.561 -0.316 4.109 1.00 89.12 82 GLU A N 1
ATOM 671 C CA . GLU A 1 82 ? 9.900 -0.900 4.1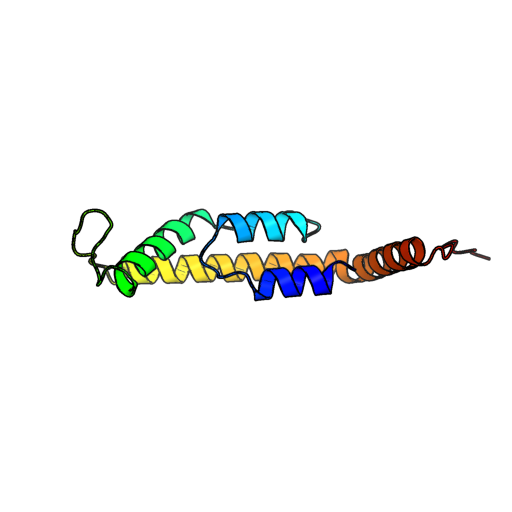31 1.00 89.12 82 GLU A CA 1
ATOM 672 C C . GLU A 1 82 ? 10.063 -1.990 3.058 1.00 89.12 82 GLU A C 1
ATOM 674 O O . GLU A 1 82 ? 11.035 -1.984 2.299 1.00 89.12 82 GLU A O 1
ATOM 679 N N . ALA A 1 83 ? 9.089 -2.898 2.927 1.00 88.19 83 ALA A N 1
ATOM 680 C CA . ALA A 1 83 ? 9.108 -3.931 1.890 1.00 88.19 83 ALA A CA 1
ATOM 681 C C . ALA A 1 83 ? 9.089 -3.324 0.476 1.00 88.19 83 ALA A C 1
ATOM 683 O O . ALA A 1 83 ? 9.864 -3.737 -0.390 1.00 88.19 83 ALA A O 1
ATOM 684 N N . ALA A 1 84 ? 8.251 -2.310 0.249 1.00 85.38 84 ALA A N 1
ATOM 685 C CA . ALA A 1 84 ? 8.176 -1.603 -1.023 1.00 85.38 84 ALA A CA 1
ATOM 686 C C . ALA A 1 84 ? 9.476 -0.853 -1.335 1.00 85.38 84 ALA A C 1
ATOM 688 O O . ALA A 1 84 ? 9.967 -0.924 -2.462 1.00 85.38 84 ALA A O 1
ATOM 689 N N . HIS A 1 85 ? 10.063 -0.182 -0.341 1.00 86.00 85 HIS A N 1
ATOM 690 C CA . HIS A 1 85 ? 11.339 0.511 -0.485 1.00 86.00 85 HIS A CA 1
ATOM 691 C C . HIS A 1 85 ? 12.444 -0.449 -0.935 1.00 86.00 85 HIS A C 1
ATOM 693 O O . HIS A 1 85 ? 13.109 -0.188 -1.937 1.00 86.00 85 HIS A O 1
ATOM 699 N N . ARG A 1 86 ? 12.568 -1.606 -0.275 1.00 87.75 86 ARG A N 1
ATOM 700 C CA . ARG A 1 86 ? 13.550 -2.639 -0.639 1.00 87.75 86 ARG A CA 1
ATOM 701 C C . ARG A 1 86 ? 13.364 -3.149 -2.061 1.00 87.75 86 ARG A C 1
ATOM 703 O O . ARG A 1 86 ? 14.341 -3.213 -2.800 1.00 87.75 86 ARG A O 1
ATOM 710 N N . SER A 1 87 ? 12.129 -3.467 -2.459 1.00 85.31 87 SER A N 1
ATOM 711 C CA . SER A 1 87 ? 11.844 -3.910 -3.829 1.00 85.31 87 SER A CA 1
ATOM 712 C C . SER A 1 87 ? 12.245 -2.853 -4.863 1.00 85.31 87 SER A C 1
ATOM 714 O O . SER A 1 87 ? 12.806 -3.189 -5.901 1.00 85.31 87 SER A O 1
ATOM 716 N N . LEU A 1 88 ? 11.998 -1.571 -4.580 1.00 83.31 88 LEU A N 1
ATOM 717 C CA . LEU A 1 88 ? 12.360 -0.474 -5.480 1.00 83.31 88 LEU A CA 1
ATOM 718 C C . LEU A 1 88 ? 13.874 -0.251 -5.564 1.00 83.31 88 LEU A C 1
ATOM 720 O O . LEU A 1 88 ? 14.373 0.022 -6.653 1.00 83.31 88 LEU A O 1
ATOM 724 N N . CYS A 1 89 ? 14.601 -0.382 -4.454 1.00 85.25 89 CYS A N 1
ATOM 725 C CA . CYS A 1 89 ? 16.063 -0.331 -4.458 1.00 85.25 89 CYS A CA 1
ATOM 726 C C . CYS A 1 89 ? 16.651 -1.481 -5.283 1.00 85.25 89 CYS A C 1
ATOM 728 O O . CYS A 1 8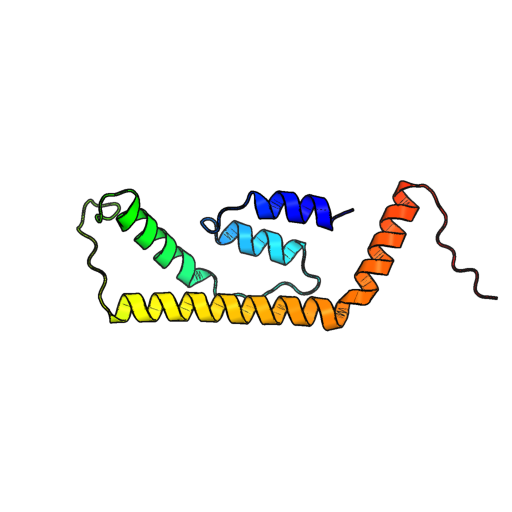9 ? 17.416 -1.228 -6.206 1.00 85.25 89 CYS A O 1
ATOM 730 N N . GLN A 1 90 ? 16.204 -2.718 -5.045 1.00 85.62 90 GLN A N 1
ATOM 731 C CA . GLN A 1 90 ? 16.639 -3.889 -5.817 1.00 85.62 90 GLN A CA 1
ATOM 732 C C . GLN A 1 90 ? 16.374 -3.719 -7.315 1.00 85.62 90 GLN A C 1
ATOM 734 O O . GLN A 1 90 ? 17.223 -4.021 -8.147 1.00 85.62 90 GLN A O 1
ATOM 739 N N . GLU A 1 91 ? 15.205 -3.194 -7.670 1.00 82.88 91 GLU A N 1
ATOM 740 C CA . GLU A 1 91 ? 14.857 -2.919 -9.057 1.00 82.88 91 GLU A CA 1
ATOM 741 C C . GLU A 1 91 ? 15.845 -1.942 -9.727 1.00 82.88 91 GLU A C 1
ATOM 743 O O . GLU A 1 91 ? 16.186 -2.100 -10.901 1.00 82.88 91 GLU A O 1
ATOM 748 N N . VAL A 1 92 ? 16.308 -0.925 -8.996 1.00 82.12 92 VAL A N 1
ATOM 749 C CA . VAL A 1 92 ? 17.311 0.033 -9.485 1.00 82.12 92 VAL A CA 1
ATOM 750 C C . VAL A 1 92 ? 18.687 -0.619 -9.578 1.00 82.12 92 VAL A C 1
ATOM 752 O O . VAL A 1 92 ? 19.340 -0.480 -10.611 1.00 82.12 92 VAL A O 1
ATOM 755 N N . ASP A 1 93 ? 19.095 -1.351 -8.545 1.00 83.31 93 ASP A N 1
ATOM 756 C CA . ASP A 1 93 ? 20.419 -1.967 -8.459 1.00 83.31 93 ASP A CA 1
ATOM 757 C C . ASP A 1 93 ? 20.630 -3.024 -9.553 1.00 83.31 93 ASP A C 1
ATOM 759 O O . ASP A 1 93 ? 21.690 -3.069 -10.178 1.00 83.31 93 ASP A O 1
ATOM 763 N N . TYR A 1 94 ? 19.610 -3.841 -9.835 1.00 80.62 94 TYR A N 1
ATOM 764 C CA . TYR A 1 94 ? 19.702 -4.920 -10.821 1.00 80.62 94 TYR A CA 1
ATOM 765 C C . TYR A 1 94 ? 19.329 -4.487 -12.246 1.00 80.62 94 TYR A C 1
ATOM 767 O O . TYR A 1 94 ? 19.946 -4.954 -13.204 1.00 80.62 94 TYR A O 1
ATOM 775 N N . PHE A 1 95 ? 18.354 -3.586 -12.416 1.00 78.69 95 PHE A N 1
ATOM 776 C CA . PHE A 1 95 ? 17.770 -3.281 -13.734 1.00 78.69 95 PHE A CA 1
ATOM 777 C C . PHE A 1 95 ? 17.868 -1.807 -14.143 1.00 78.69 95 PHE A C 1
ATOM 779 O O . PHE A 1 95 ? 17.361 -1.422 -15.202 1.00 78.69 95 PHE A O 1
ATOM 786 N N . GLY A 1 96 ? 18.535 -0.960 -13.353 1.00 70.56 96 GLY A N 1
ATOM 787 C CA . GLY A 1 96 ? 18.673 0.473 -13.632 1.00 70.56 96 GLY A CA 1
ATOM 788 C C . GLY A 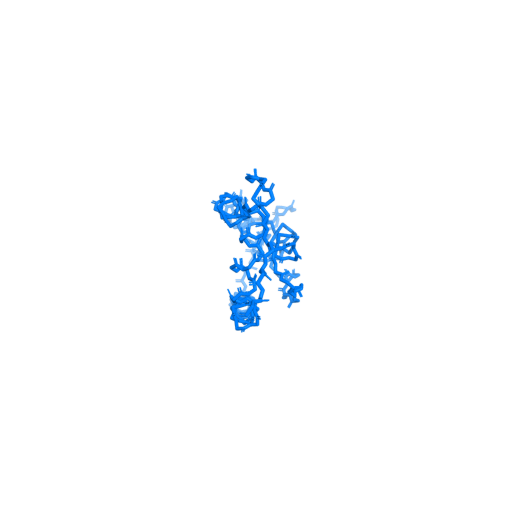1 96 ? 19.252 0.769 -15.020 1.00 70.56 96 GLY A C 1
ATOM 789 O O . GLY A 1 96 ? 18.738 1.631 -15.738 1.00 70.56 96 GLY A O 1
ATOM 790 N N . ASN A 1 97 ? 20.256 -0.007 -15.439 1.00 65.75 97 ASN A N 1
ATOM 791 C CA . ASN A 1 97 ? 20.863 0.107 -16.768 1.00 65.75 97 ASN A CA 1
ATOM 792 C C . ASN A 1 97 ? 20.042 -0.600 -17.861 1.00 65.75 97 ASN A C 1
ATOM 794 O O . ASN A 1 97 ? 19.895 -0.056 -18.954 1.00 65.75 97 ASN A O 1
ATOM 798 N N . TRP A 1 98 ? 19.441 -1.755 -17.559 1.00 59.78 98 TRP A N 1
ATOM 799 C CA . TRP A 1 98 ? 18.644 -2.552 -18.506 1.00 59.78 98 TRP A CA 1
ATOM 800 C C . TRP A 1 98 ? 17.409 -1.808 -19.008 1.00 59.78 98 TRP A C 1
ATOM 802 O O . TRP A 1 98 ? 17.104 -1.838 -20.194 1.00 59.78 98 TRP A O 1
ATOM 812 N N . ARG A 1 99 ? 16.766 -1.014 -18.147 1.00 64.00 99 ARG A N 1
ATOM 813 C CA . ARG A 1 99 ? 15.654 -0.148 -18.560 1.00 64.00 99 ARG A CA 1
ATOM 814 C C . ARG A 1 99 ? 16.046 0.940 -19.547 1.00 64.00 99 ARG A C 1
ATOM 816 O O . ARG A 1 99 ? 15.182 1.445 -20.264 1.00 64.00 99 ARG A O 1
ATOM 823 N N . SER A 1 100 ? 17.304 1.371 -19.549 1.00 63.69 100 SER A N 1
ATOM 824 C CA . SER A 1 100 ? 17.782 2.319 -20.557 1.00 63.69 100 SER A CA 1
ATOM 825 C C . SER A 1 100 ? 17.899 1.635 -21.914 1.00 63.69 100 SER A C 1
ATOM 827 O O . SER A 1 100 ? 17.561 2.251 -22.921 1.00 63.69 100 SER A O 1
ATOM 829 N N . GLU A 1 101 ? 18.304 0.366 -21.930 1.00 61.28 101 GLU A N 1
ATOM 830 C CA . GLU A 1 101 ? 18.384 -0.444 -23.145 1.00 61.28 101 GLU A CA 1
ATOM 831 C C . GLU A 1 101 ? 16.991 -0.819 -23.665 1.00 61.28 101 GLU A C 1
ATOM 833 O O . GLU A 1 101 ? 16.677 -0.488 -24.800 1.00 61.28 101 GLU A O 1
ATOM 838 N N . GLU A 1 102 ? 16.089 -1.331 -22.820 1.00 65.50 102 GLU A N 1
ATOM 839 C CA . GLU A 1 102 ? 14.692 -1.594 -23.210 1.00 65.50 102 GLU A CA 1
ATOM 840 C C . GLU A 1 102 ? 13.998 -0.336 -23.746 1.00 65.50 102 GLU A C 1
ATOM 842 O O . GLU A 1 102 ? 13.260 -0.377 -24.728 1.00 65.50 102 GLU A O 1
ATOM 847 N N . ASN A 1 103 ? 14.212 0.828 -23.115 1.00 65.06 103 ASN A N 1
ATOM 848 C CA . ASN A 1 103 ? 13.632 2.065 -23.632 1.00 65.06 103 ASN A CA 1
ATOM 849 C C . ASN A 1 103 ? 14.260 2.479 -24.967 1.00 65.06 103 ASN A C 1
ATOM 851 O O . ASN A 1 103 ? 13.527 3.031 -25.787 1.00 65.06 103 ASN A O 1
ATOM 855 N N . ARG A 1 104 ? 15.555 2.221 -25.204 1.00 63.12 104 ARG A N 1
ATOM 856 C CA . ARG A 1 104 ? 16.161 2.412 -26.531 1.00 63.12 104 ARG A CA 1
ATOM 857 C C . ARG A 1 104 ? 15.529 1.477 -27.550 1.00 63.12 104 ARG A C 1
ATOM 859 O O . ARG A 1 104 ? 15.107 1.972 -28.584 1.00 63.12 104 ARG A O 1
ATOM 866 N N . GLU A 1 105 ? 15.403 0.188 -27.252 1.00 65.62 105 GLU A N 1
ATOM 867 C CA . GLU A 1 105 ? 14.823 -0.812 -28.157 1.00 65.62 105 GLU A CA 1
ATOM 868 C C . GLU A 1 105 ? 13.358 -0.506 -28.495 1.00 65.62 105 GLU A C 1
ATOM 870 O O . GLU A 1 105 ? 12.964 -0.559 -29.660 1.00 65.62 105 GLU A O 1
ATOM 875 N N . ILE A 1 106 ? 12.554 -0.093 -27.508 1.00 65.56 106 ILE A N 1
ATOM 876 C CA . ILE A 1 106 ? 11.159 0.322 -27.724 1.00 65.56 106 ILE A CA 1
ATOM 877 C C . ILE A 1 106 ? 11.087 1.582 -28.593 1.00 65.56 106 ILE A C 1
ATOM 879 O O . ILE A 1 106 ? 10.249 1.662 -29.488 1.00 65.56 106 ILE A O 1
ATOM 883 N N . ILE A 1 107 ? 11.930 2.587 -28.328 1.00 65.44 107 ILE A N 1
ATOM 884 C CA . ILE A 1 107 ? 11.956 3.830 -29.116 1.00 65.44 107 ILE A CA 1
ATOM 885 C C . ILE A 1 107 ? 12.444 3.548 -30.538 1.00 65.44 107 ILE A C 1
ATOM 887 O O . ILE A 1 107 ? 11.855 4.052 -31.488 1.00 65.44 107 ILE A O 1
ATOM 891 N N . ALA A 1 108 ? 13.471 2.719 -30.696 1.00 64.94 108 ALA A N 1
ATOM 892 C CA . ALA A 1 108 ? 13.995 2.324 -31.990 1.00 64.94 108 ALA A CA 1
ATOM 893 C C . ALA A 1 108 ? 12.964 1.539 -32.808 1.00 64.94 108 ALA A C 1
ATOM 895 O O . ALA A 1 108 ? 12.710 1.894 -33.955 1.00 64.94 108 ALA A O 1
ATOM 896 N N . SER A 1 109 ? 12.275 0.576 -32.191 1.00 67.06 109 SER A N 1
ATOM 897 C CA . SER A 1 109 ? 11.170 -0.161 -32.818 1.00 67.06 109 SER A CA 1
ATOM 898 C C . SER A 1 109 ? 10.017 0.765 -33.217 1.00 67.06 109 SER A C 1
ATOM 900 O O . SER A 1 109 ? 9.472 0.645 -34.309 1.00 67.06 109 SER A O 1
ATOM 902 N N . ALA A 1 110 ? 9.657 1.731 -32.365 1.00 66.88 110 ALA A N 1
ATOM 903 C CA . ALA A 1 110 ? 8.597 2.698 -32.659 1.00 66.88 110 ALA A CA 1
ATOM 904 C C . ALA A 1 110 ? 8.973 3.699 -33.768 1.00 66.88 110 ALA A C 1
ATOM 906 O O . ALA A 1 110 ? 8.091 4.238 -34.432 1.00 66.88 110 ALA A O 1
ATOM 907 N N . LEU A 1 111 ? 10.269 3.957 -33.957 1.00 75.81 111 LEU A N 1
ATOM 908 C CA . LEU A 1 111 ? 10.800 4.863 -34.975 1.00 75.81 111 LEU A CA 1
ATOM 909 C C . LEU A 1 111 ? 11.327 4.128 -36.224 1.00 75.81 111 LEU A C 1
ATOM 911 O O . LEU A 1 111 ? 11.842 4.790 -37.122 1.00 75.81 111 LEU A O 1
ATOM 915 N N . ASN A 1 112 ? 11.198 2.794 -36.305 1.00 73.00 112 ASN A N 1
ATOM 916 C CA . ASN A 1 112 ? 11.792 1.949 -37.356 1.00 73.00 112 ASN A CA 1
ATOM 917 C C . ASN A 1 112 ? 13.311 2.155 -37.540 1.00 73.00 112 ASN A C 1
ATOM 919 O O . ASN A 1 112 ? 13.843 2.088 -38.648 1.00 73.00 112 ASN A O 1
ATOM 923 N N . ILE A 1 113 ? 14.026 2.418 -36.449 1.00 65.94 113 ILE A N 1
ATOM 924 C CA . ILE A 1 113 ? 15.481 2.569 -36.450 1.00 65.94 113 ILE A CA 1
ATOM 925 C C . ILE A 1 113 ? 16.086 1.201 -36.116 1.00 65.94 113 ILE A C 1
ATOM 927 O O . ILE A 1 113 ? 15.738 0.618 -35.092 1.00 65.94 113 ILE A O 1
ATOM 931 N N . SER A 1 114 ? 16.982 0.681 -36.961 1.00 59.53 114 SER A N 1
ATOM 932 C CA . SER A 1 114 ? 17.692 -0.571 -36.663 1.00 59.53 114 SER A CA 1
ATOM 933 C C . SER A 1 114 ? 18.667 -0.360 -35.501 1.00 59.53 114 SER A C 1
ATOM 935 O O . SER A 1 114 ? 19.476 0.567 -35.535 1.00 59.53 114 SER A O 1
ATOM 937 N N . THR A 1 115 ? 18.593 -1.204 -34.470 1.00 59.66 115 THR A N 1
ATOM 938 C CA . THR A 1 115 ? 19.507 -1.212 -33.311 1.00 59.66 115 THR A CA 1
ATOM 939 C C . THR A 1 115 ? 20.610 -2.249 -33.463 1.00 59.66 115 THR A C 1
ATOM 941 O O . THR A 1 115 ? 21.022 -2.857 -32.476 1.00 59.66 115 THR A O 1
ATOM 944 N N . ASP A 1 116 ? 21.096 -2.469 -34.683 1.00 53.25 116 ASP A N 1
ATOM 945 C CA . ASP A 1 116 ? 22.315 -3.249 -34.853 1.00 53.25 116 ASP A CA 1
ATOM 946 C C . ASP A 1 116 ? 23.480 -2.459 -34.255 1.00 53.25 116 ASP A C 1
ATOM 948 O O . ASP A 1 116 ? 23.926 -1.433 -34.776 1.00 53.25 116 ASP A O 1
ATOM 952 N N . ARG A 1 117 ? 23.964 -2.933 -33.104 1.00 54.94 117 ARG A N 1
ATOM 953 C CA . ARG A 1 117 ? 25.334 -2.663 -32.691 1.00 54.94 117 ARG A CA 1
ATOM 954 C C . ARG A 1 117 ? 26.223 -3.439 -33.653 1.00 54.94 117 ARG A C 1
ATOM 956 O O . ARG A 1 117 ? 26.601 -4.569 -33.355 1.00 54.94 117 ARG A O 1
ATOM 963 N N . ASP A 1 118 ? 26.567 -2.821 -34.777 1.00 44.28 118 ASP A N 1
ATOM 964 C CA . ASP A 1 118 ? 27.756 -3.214 -35.521 1.00 44.28 118 ASP A CA 1
ATOM 965 C C . ASP A 1 118 ? 28.964 -2.964 -34.613 1.00 44.28 118 ASP A C 1
ATOM 967 O O . ASP A 1 118 ? 29.453 -1.846 -34.438 1.00 44.28 118 ASP A O 1
ATOM 971 N N . VAL A 1 119 ? 29.382 -4.038 -33.949 1.00 49.75 119 VAL A N 1
ATOM 972 C CA . VAL A 1 119 ? 30.691 -4.159 -33.327 1.00 49.75 119 VAL A CA 1
ATOM 973 C C . VAL A 1 119 ? 31.686 -4.348 -34.469 1.00 49.75 119 VAL A C 1
ATOM 975 O O . VAL A 1 119 ? 31.657 -5.364 -35.162 1.00 49.75 119 VAL A O 1
ATOM 978 N N . SER A 1 120 ? 32.558 -3.363 -34.663 1.00 44.06 120 SER A N 1
ATOM 979 C CA . SER A 1 120 ? 33.852 -3.518 -35.336 1.00 44.06 120 SER A CA 1
ATOM 980 C C . SER A 1 120 ? 34.960 -3.173 -34.356 1.00 44.06 120 SER A C 1
ATOM 982 O O . SER A 1 120 ? 34.776 -2.193 -33.596 1.00 44.06 120 SER A O 1
#

Secondary structure (DSSP, 8-state):
-HHHHHHHHHTT--TT-HHHHHHHHHHHSSSPP----HHHHHHHHHHHHHHHSTTB-TTS-B----HHHHHHHHHHHHHHHHHHHHHHHHHHHHHTTHHHHHHHHHHHHHTT--------

Nearest PDB structures (foldseek):
  2ce7-assembly2_D  TM=3.653E-01  e=8.653E+00  Thermotoga maritima

Sequence (120 aa):
MFRPIARNYVSRMTFHNVKTIER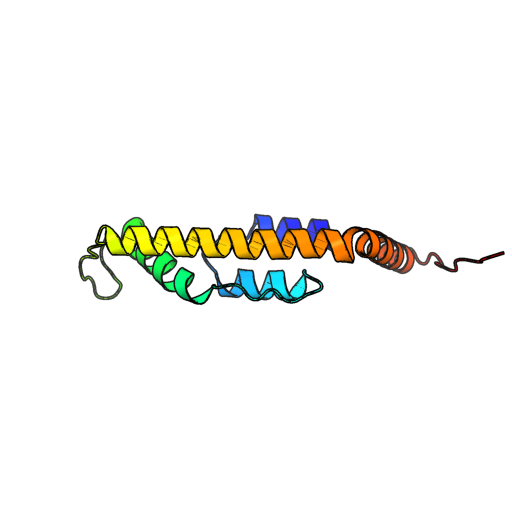YYSAVLHTPPIWPLKPLSIIADWRNDLVHRNGVDEHDVPRGISAQQLQNALQRVSDLIEAAHRSLCQEVDYFGNWRSEENREIIASALNISTDRDVS

pLDDT: mean 73.72, std 12.73, range [44.06, 89.81]

Foldseek 3Di:
DCPVVLVVVVVPDDPLDLVVVQVSQCVVFPDRADAPSVVVNVVSQQCCCVPPVVQAHPVRHHHDDDPVNVVVSVVSVVRRVVSVVVSVVVSCVPCVVVVVVVVVVVVCVVVVNDPDPPDD

Radius of gyration: 20.7 Å; Cα contacts (8 Å, |Δi|>4): 63; chains: 1; bounding box: 58×20×59 Å

Mean predicted aligned error: 12.04 Å

Organism: Klebsiella variicola (NCBI:txid244366)